Protein AF-A0A060CAC9-F1 (afdb_monomer_lite)

Radius of gyration: 19.86 Å; chains: 1; bounding box: 40×43×58 Å

Foldseek 3Di:
DDDDDQVDKDFQQAQFVDDDDQAHTEGEPLDDPVPTDIHGD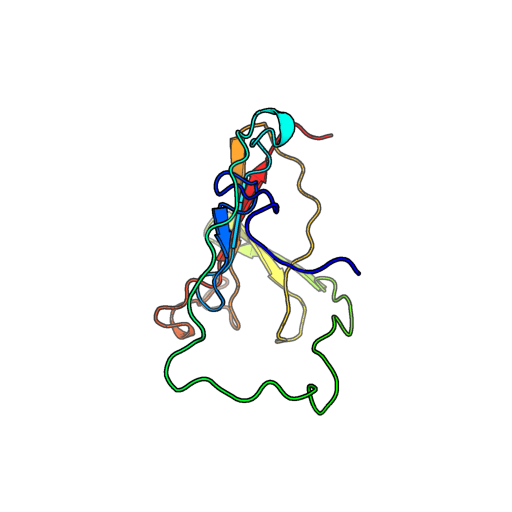DDDDAPPPNDDDDDDDDDDDDDPDDFAFPDWDQAPVRDIDGHRVDDDDDDDDDDDADAAQDKDKDFDAPDDDNRHGDCVVSPPGRRMYMYGDYHDD

Secondary structure (DSSP, 8-state):
----STTSEE-S-SSEEEEETTTEEEEETT--GGG---EEPPPPPPPTT-PPP-PPPSPPP--------SEEEE-TTSPEEEE-SS-------------TT-EEEEE--S-EETTEE--GGGTT---EEEEEPPP--

Sequence (137 aa):
MVATDDSWQVAREGRVRMAEWYDGETYDATVDEHAIAWRPADVTDPPRGNPRLVAQYGAPVRAQRTMHPVAVTTAPSGELVYDFGQNFAGVVHARVRGRHGQTVTFRHAEVLVDDELFVTSLRTAKATATYTCVDGD

Structure (mmCIF, N/CA/C/O backbone):
data_AF-A0A060CAC9-F1
#
_entry.id   AF-A0A060CAC9-F1
#
loop_
_atom_site.group_PDB
_atom_site.id
_atom_site.type_symbol
_atom_site.label_atom_id
_atom_site.label_alt_id
_atom_site.label_comp_id
_atom_site.label_asym_id
_atom_site.label_entity_id
_atom_site.label_seq_id
_atom_site.pdbx_PDB_ins_code
_atom_site.Cartn_x
_atom_site.Cartn_y
_atom_site.Cartn_z
_atom_site.occupancy
_atom_site.B_iso_or_equiv
_atom_site.auth_seq_id
_atom_site.auth_comp_id
_atom_site.auth_asym_id
_atom_site.auth_atom_id
_atom_site.pdbx_PDB_model_num
ATOM 1 N N . MET A 1 1 ? 6.378 -6.659 -34.153 1.00 81.75 1 MET A N 1
ATOM 2 C CA . MET A 1 1 ? 6.419 -7.279 -32.811 1.00 81.75 1 MET A CA 1
ATOM 3 C C . MET A 1 1 ? 6.985 -6.234 -31.871 1.00 81.75 1 MET A C 1
ATOM 5 O O . MET A 1 1 ? 7.914 -5.556 -32.283 1.00 81.75 1 MET A O 1
ATOM 9 N N . VAL A 1 2 ? 6.409 -6.063 -30.684 1.00 92.69 2 VAL A N 1
ATOM 10 C CA . VAL A 1 2 ? 6.949 -5.180 -29.639 1.00 92.69 2 VAL A CA 1
ATOM 11 C C . VAL A 1 2 ? 7.318 -6.089 -28.474 1.00 92.69 2 VAL A C 1
ATOM 13 O O . VAL A 1 2 ? 6.450 -6.803 -27.976 1.00 92.69 2 VAL A O 1
ATOM 16 N N . ALA A 1 3 ? 8.598 -6.132 -28.119 1.00 94.50 3 ALA A N 1
ATOM 17 C CA . ALA A 1 3 ? 9.140 -6.949 -27.037 1.00 94.50 3 ALA A CA 1
ATOM 18 C C . ALA A 1 3 ? 9.830 -6.047 -26.004 1.00 94.50 3 ALA A C 1
ATOM 20 O O . ALA A 1 3 ? 10.067 -4.871 -26.275 1.00 94.50 3 ALA A O 1
ATOM 21 N N . THR A 1 4 ? 10.116 -6.586 -24.819 1.00 95.44 4 THR A N 1
ATOM 22 C CA . THR A 1 4 ? 10.932 -5.907 -23.805 1.00 95.44 4 THR A CA 1
ATOM 23 C C . THR A 1 4 ? 12.414 -6.056 -24.131 1.00 95.44 4 THR A C 1
ATOM 25 O O . THR A 1 4 ? 12.874 -7.178 -24.340 1.00 95.44 4 THR A O 1
ATOM 28 N N . ASP A 1 5 ? 13.141 -4.945 -24.142 1.00 94.25 5 ASP A N 1
ATOM 29 C CA . ASP A 1 5 ? 14.579 -4.849 -24.408 1.00 94.25 5 ASP A CA 1
ATOM 30 C C . ASP A 1 5 ? 15.163 -3.585 -23.736 1.00 94.25 5 ASP A C 1
ATOM 32 O O . ASP A 1 5 ? 14.482 -2.917 -22.953 1.00 94.25 5 ASP A O 1
ATOM 36 N N . ASP A 1 6 ? 16.423 -3.266 -24.018 1.00 95.56 6 ASP A N 1
ATOM 37 C CA . ASP A 1 6 ? 17.134 -2.093 -23.492 1.00 95.56 6 ASP A CA 1
ATOM 38 C C . ASP A 1 6 ? 16.661 -0.749 -24.078 1.00 95.56 6 ASP A C 1
ATOM 40 O O . ASP A 1 6 ? 17.029 0.309 -23.564 1.00 95.56 6 ASP A O 1
ATOM 44 N N . SER A 1 7 ? 15.807 -0.751 -25.110 1.00 95.62 7 SER A N 1
ATOM 45 C CA . SER A 1 7 ? 15.201 0.481 -25.631 1.00 95.62 7 SER A CA 1
ATOM 46 C C . SER A 1 7 ? 14.115 1.040 -24.705 1.00 95.62 7 SER A C 1
ATOM 48 O O . SER A 1 7 ? 13.781 2.229 -24.776 1.00 95.62 7 SER A O 1
ATOM 50 N N . TRP A 1 8 ? 13.588 0.210 -23.796 1.00 97.19 8 TRP A N 1
ATOM 51 C CA . TRP A 1 8 ? 12.618 0.630 -22.789 1.00 97.19 8 TRP A CA 1
ATOM 52 C C . TRP A 1 8 ? 13.234 1.620 -21.808 1.00 97.19 8 TRP A C 1
ATOM 54 O O . TRP A 1 8 ? 14.414 1.558 -21.478 1.00 97.19 8 TRP A O 1
ATOM 64 N N . GLN A 1 9 ? 12.410 2.541 -21.318 1.00 96.50 9 GLN A N 1
ATOM 65 C CA . GLN A 1 9 ? 12.817 3.543 -20.342 1.00 96.50 9 GLN A CA 1
ATOM 66 C C . GLN A 1 9 ? 12.284 3.179 -18.954 1.00 96.50 9 GLN A C 1
ATOM 68 O O . GLN A 1 9 ? 11.141 2.745 -18.812 1.00 96.50 9 GLN A O 1
ATOM 73 N N . VAL A 1 10 ? 13.102 3.393 -17.924 1.00 96.44 10 VAL A N 1
ATOM 74 C CA . VAL A 1 10 ? 12.757 3.174 -16.515 1.00 96.44 10 VAL A CA 1
ATOM 75 C C . VAL A 1 10 ? 13.149 4.374 -15.658 1.00 96.44 10 VAL A C 1
ATOM 77 O O . VAL A 1 10 ? 14.079 5.117 -15.975 1.00 96.44 10 VAL A O 1
ATOM 80 N N . ALA A 1 11 ? 12.476 4.507 -14.520 1.00 95.44 11 ALA A N 1
ATOM 81 C CA . ALA A 1 11 ? 12.835 5.425 -13.451 1.00 95.44 11 ALA A CA 1
ATOM 82 C C . ALA A 1 11 ? 12.653 4.748 -12.089 1.00 95.44 11 ALA A C 1
ATOM 84 O O . ALA A 1 11 ? 11.879 3.798 -11.959 1.00 95.44 11 ALA A O 1
ATOM 85 N N . ARG A 1 12 ? 13.380 5.214 -11.069 1.00 92.88 12 ARG A N 1
ATOM 86 C CA . ARG A 1 12 ? 13.278 4.699 -9.686 1.00 92.88 12 ARG A CA 1
ATOM 87 C C . ARG A 1 12 ? 12.617 5.694 -8.740 1.00 92.88 12 ARG A C 1
ATOM 89 O O . ARG A 1 12 ? 12.371 5.384 -7.581 1.00 92.88 12 ARG A O 1
ATOM 96 N N . GLU A 1 13 ? 12.348 6.892 -9.233 1.00 94.38 13 GLU A N 1
ATOM 97 C CA . GLU A 1 13 ? 11.936 8.041 -8.451 1.00 94.38 13 GLU A CA 1
ATOM 98 C C . GLU A 1 13 ? 10.423 8.279 -8.516 1.00 94.38 13 GLU A C 1
ATOM 100 O O . GLU A 1 13 ? 9.984 9.362 -8.156 1.00 94.38 13 GLU A O 1
ATOM 105 N N . GLY A 1 14 ? 9.632 7.282 -8.926 1.00 95.12 14 GLY A N 1
ATOM 106 C CA . GLY A 1 14 ? 8.172 7.373 -8.999 1.00 95.12 14 GLY A CA 1
ATOM 107 C C . GLY A 1 14 ? 7.485 7.552 -7.639 1.00 95.12 14 GLY A C 1
ATOM 108 O O . GLY A 1 14 ? 8.123 7.570 -6.582 1.00 95.12 14 GLY A O 1
ATOM 109 N N . ARG A 1 15 ? 6.153 7.674 -7.674 1.00 96.56 15 ARG A N 1
ATOM 110 C CA . ARG A 1 15 ? 5.320 7.929 -6.485 1.00 96.56 15 ARG A CA 1
ATOM 111 C C . ARG A 1 15 ? 5.287 6.766 -5.497 1.00 96.56 15 ARG A C 1
ATOM 113 O O . ARG A 1 15 ? 5.262 6.991 -4.293 1.00 96.56 15 ARG A O 1
ATOM 120 N N . VAL A 1 16 ? 5.339 5.524 -5.975 1.00 96.69 16 VAL A N 1
ATOM 121 C CA . VAL A 1 16 ? 5.482 4.346 -5.104 1.00 96.69 16 VAL A CA 1
ATOM 122 C C . VAL A 1 16 ? 6.940 4.256 -4.647 1.00 96.69 16 VAL A C 1
ATOM 124 O O . VAL A 1 16 ? 7.824 3.911 -5.428 1.00 96.69 16 VAL A O 1
ATOM 127 N N . ARG A 1 17 ? 7.200 4.596 -3.382 1.00 96.75 17 ARG A N 1
ATOM 128 C CA . ARG A 1 17 ? 8.545 4.653 -2.779 1.00 96.75 17 ARG A CA 1
ATOM 129 C C . ARG A 1 17 ? 8.982 3.328 -2.166 1.00 96.75 17 ARG A C 1
ATOM 131 O O . ARG A 1 17 ? 10.176 3.053 -2.084 1.00 96.75 17 ARG A O 1
ATOM 138 N N . MET A 1 18 ? 8.019 2.528 -1.726 1.00 97.06 18 MET A N 1
ATOM 139 C CA . MET A 1 18 ? 8.213 1.199 -1.154 1.00 97.06 18 MET A CA 1
ATOM 140 C C . MET A 1 18 ? 6.953 0.385 -1.426 1.00 97.06 18 MET A C 1
ATOM 142 O O . MET A 1 18 ? 5.866 0.913 -1.231 1.00 97.06 18 MET A O 1
ATOM 146 N N . ALA A 1 19 ? 7.099 -0.876 -1.821 1.00 96.19 19 ALA A N 1
ATOM 147 C CA . ALA A 1 19 ? 6.007 -1.841 -1.883 1.00 96.19 19 ALA A CA 1
ATOM 148 C C . ALA A 1 19 ? 6.548 -3.217 -1.475 1.00 96.19 19 ALA A C 1
ATOM 150 O O . ALA A 1 19 ? 7.468 -3.740 -2.106 1.00 96.19 19 ALA A O 1
ATOM 151 N N . GLU A 1 20 ? 6.013 -3.773 -0.394 1.00 96.06 20 GLU A N 1
ATOM 152 C CA . GLU A 1 20 ? 6.445 -5.037 0.199 1.00 96.06 20 GLU A CA 1
ATOM 153 C C . GLU A 1 20 ? 5.229 -5.761 0.805 1.00 96.06 20 GLU A C 1
ATOM 155 O O . GLU A 1 20 ? 4.272 -5.127 1.249 1.00 96.06 20 GLU A O 1
ATOM 160 N N . TRP A 1 21 ? 5.223 -7.095 0.785 1.00 92.75 21 TRP A N 1
ATOM 161 C CA . TRP A 1 21 ? 4.045 -7.884 1.155 1.00 92.75 21 TRP A CA 1
ATOM 162 C C . TRP A 1 21 ? 3.730 -7.882 2.655 1.00 92.75 21 TRP A C 1
ATOM 164 O O . TRP A 1 21 ? 2.559 -7.953 3.020 1.00 92.75 21 TRP A O 1
ATOM 174 N N . TYR A 1 22 ? 4.741 -7.817 3.519 1.00 93.81 22 TYR A N 1
ATOM 175 C CA . TYR A 1 22 ? 4.590 -7.810 4.975 1.00 93.81 22 TYR A CA 1
ATOM 176 C C . TYR A 1 22 ? 4.560 -6.396 5.550 1.00 93.81 22 TYR A C 1
ATOM 178 O O . TYR A 1 22 ? 3.784 -6.104 6.460 1.00 93.81 22 TYR A O 1
ATOM 186 N N . ASP A 1 23 ? 5.411 -5.516 5.035 1.00 96.50 23 ASP A N 1
ATOM 187 C CA . ASP A 1 23 ? 5.603 -4.179 5.580 1.00 96.50 23 ASP A CA 1
ATOM 188 C C . ASP A 1 23 ? 4.619 -3.156 5.010 1.00 96.50 23 ASP A C 1
ATOM 190 O O . ASP A 1 23 ? 4.294 -2.192 5.707 1.00 96.50 23 ASP A O 1
ATOM 194 N N . GLY A 1 24 ? 4.085 -3.402 3.810 1.00 96.81 24 GLY A N 1
ATOM 195 C CA . GLY A 1 24 ? 3.073 -2.579 3.156 1.00 96.81 24 GLY A CA 1
ATOM 196 C C . GLY A 1 24 ? 3.641 -1.660 2.075 1.00 96.81 24 GLY A C 1
ATOM 197 O O . GLY A 1 24 ? 4.554 -2.031 1.337 1.00 96.81 24 GLY A O 1
ATOM 198 N N . GLU A 1 25 ? 3.074 -0.461 1.943 1.00 97.88 25 GLU A N 1
ATOM 199 C CA . GLU A 1 25 ? 3.356 0.447 0.825 1.00 97.88 25 GLU A CA 1
ATOM 200 C C . GLU A 1 25 ? 3.580 1.891 1.299 1.00 97.88 25 GLU A C 1
ATOM 202 O O . GLU A 1 25 ? 2.891 2.390 2.190 1.00 97.88 25 GLU A O 1
ATOM 207 N N . THR A 1 26 ? 4.537 2.584 0.686 1.00 98.00 26 THR A N 1
ATOM 208 C CA . THR A 1 26 ? 4.728 4.031 0.842 1.00 98.00 26 THR A CA 1
ATOM 209 C C . THR A 1 26 ? 4.486 4.704 -0.492 1.00 98.00 26 THR A C 1
ATOM 211 O O . THR A 1 26 ? 5.223 4.465 -1.450 1.00 98.00 26 THR A O 1
ATOM 214 N N . TYR A 1 27 ? 3.487 5.577 -0.534 1.00 97.38 27 TYR A N 1
ATOM 215 C CA . TYR A 1 27 ? 3.134 6.368 -1.699 1.00 97.38 27 TYR A CA 1
ATOM 216 C C . TYR A 1 27 ? 3.337 7.852 -1.407 1.00 97.38 27 TYR A C 1
ATOM 218 O O . TYR A 1 27 ? 2.727 8.404 -0.493 1.00 97.38 27 TYR A O 1
ATOM 226 N N . ASP A 1 28 ? 4.166 8.509 -2.206 1.00 97.31 28 ASP A N 1
ATOM 227 C CA . ASP A 1 28 ? 4.401 9.944 -2.130 1.00 97.31 28 ASP A CA 1
ATOM 228 C C . ASP A 1 28 ? 3.777 10.644 -3.339 1.00 97.31 28 ASP A C 1
ATOM 230 O O . ASP A 1 28 ? 4.314 10.603 -4.447 1.00 97.31 28 ASP A O 1
ATOM 234 N N . ALA A 1 29 ? 2.621 11.281 -3.132 1.00 96.00 29 ALA A N 1
ATOM 235 C CA . ALA A 1 29 ? 1.919 11.989 -4.196 1.00 96.00 29 ALA A CA 1
ATOM 236 C C . ALA A 1 29 ? 2.608 13.302 -4.597 1.00 96.00 29 ALA A C 1
ATOM 238 O O . ALA A 1 29 ? 2.278 13.846 -5.651 1.00 96.00 29 ALA A O 1
ATOM 239 N N . THR A 1 30 ? 3.544 13.813 -3.786 1.00 95.69 30 THR A N 1
ATOM 240 C CA . THR A 1 30 ? 4.246 15.082 -4.052 1.00 95.69 30 THR A CA 1
ATOM 241 C C . THR A 1 30 ? 5.284 14.962 -5.165 1.00 95.69 30 THR A C 1
ATOM 243 O O . THR A 1 30 ? 5.735 15.968 -5.709 1.00 95.69 30 THR A O 1
ATOM 246 N N . VAL A 1 31 ? 5.633 13.731 -5.550 1.00 95.81 31 VAL A N 1
ATOM 247 C CA . VAL A 1 31 ? 6.528 13.459 -6.672 1.00 95.81 31 VAL A CA 1
ATOM 248 C C . VAL A 1 31 ? 5.877 13.895 -7.991 1.00 95.81 31 VAL A C 1
ATOM 250 O O . VAL A 1 31 ? 4.845 13.358 -8.419 1.00 95.81 31 VAL A O 1
ATOM 253 N N . ASP A 1 32 ? 6.536 14.837 -8.668 1.00 94.25 32 ASP A N 1
ATOM 254 C CA . ASP A 1 32 ? 6.237 15.209 -10.050 1.00 94.25 32 ASP A CA 1
ATOM 255 C C . ASP A 1 32 ? 6.879 14.216 -11.024 1.00 94.25 32 ASP A C 1
ATOM 257 O O . ASP A 1 32 ? 8.092 14.209 -11.235 1.00 94.25 32 ASP A O 1
ATOM 261 N N . GLU A 1 33 ? 6.046 13.385 -11.645 1.00 89.88 33 GLU A N 1
ATOM 262 C CA . GLU A 1 33 ? 6.484 12.353 -12.584 1.00 89.88 33 GLU A CA 1
ATOM 263 C C . GLU A 1 33 ? 7.034 12.927 -13.899 1.00 89.88 33 GLU A C 1
ATOM 265 O O . GLU A 1 33 ? 7.824 12.264 -14.570 1.00 89.88 33 GLU A O 1
ATOM 270 N N . HIS A 1 34 ? 6.681 14.168 -14.254 1.00 92.38 34 HIS A N 1
ATOM 271 C CA . HIS A 1 34 ? 7.190 14.826 -15.462 1.00 92.38 34 HIS A CA 1
ATOM 272 C C . HIS A 1 34 ? 8.613 15.356 -15.279 1.00 92.38 34 HIS A C 1
ATOM 274 O O . HIS A 1 34 ? 9.337 15.529 -16.258 1.00 92.38 34 HIS A O 1
ATOM 280 N N . ALA A 1 35 ? 9.019 15.600 -14.032 1.00 94.12 35 ALA A N 1
ATOM 281 C CA . ALA A 1 35 ? 10.368 16.024 -13.685 1.00 94.12 35 ALA A CA 1
ATOM 282 C C . ALA A 1 35 ? 11.344 14.842 -13.536 1.00 94.12 35 ALA A C 1
ATOM 284 O O . ALA A 1 35 ? 12.542 15.050 -13.330 1.00 94.12 35 ALA A O 1
ATOM 285 N N . ILE A 1 36 ? 10.857 13.600 -13.628 1.00 95.06 36 ILE A N 1
ATOM 286 C CA 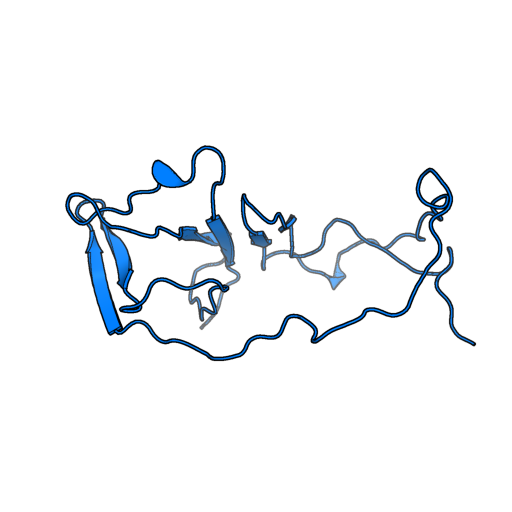. ILE A 1 36 ? 11.683 12.404 -13.475 1.00 95.06 36 ILE A CA 1
ATOM 287 C C . ILE A 1 36 ? 12.557 12.207 -14.715 1.00 95.06 36 ILE A C 1
ATOM 289 O O . ILE A 1 36 ? 12.075 12.115 -15.844 1.00 95.06 36 ILE A O 1
ATOM 293 N N . ALA A 1 37 ? 13.864 12.081 -14.490 1.00 94.88 37 ALA A N 1
ATOM 294 C CA . ALA A 1 37 ? 14.808 11.698 -15.527 1.00 94.88 37 ALA A CA 1
ATOM 295 C C . ALA A 1 37 ? 14.705 10.192 -15.800 1.00 94.88 37 ALA A C 1
ATOM 297 O O . ALA A 1 37 ? 15.051 9.359 -14.960 1.00 94.88 37 ALA A O 1
ATOM 298 N N . TRP A 1 38 ? 14.251 9.853 -17.000 1.00 96.25 38 TRP A N 1
ATOM 299 C CA . TRP A 1 38 ? 14.185 8.478 -17.474 1.00 96.25 38 TRP A CA 1
ATOM 300 C C . TRP A 1 38 ? 15.545 8.012 -17.986 1.00 96.25 38 TRP A C 1
ATOM 302 O O . TRP A 1 38 ? 16.338 8.804 -18.503 1.00 96.25 38 TRP A O 1
ATOM 312 N N . ARG A 1 39 ? 15.814 6.715 -17.845 1.00 95.75 39 ARG A N 1
ATOM 313 C CA . ARG A 1 39 ? 17.017 6.082 -18.391 1.00 95.75 39 ARG A CA 1
ATOM 314 C C . ARG A 1 39 ? 16.690 4.761 -19.084 1.00 95.75 39 ARG A C 1
ATOM 316 O O . ARG A 1 39 ? 15.705 4.127 -18.701 1.00 95.75 39 ARG A O 1
ATOM 323 N N . PRO A 1 40 ? 17.518 4.322 -20.049 1.00 97.00 40 PRO A N 1
ATOM 324 C CA . PRO A 1 40 ? 17.410 2.988 -20.631 1.00 97.00 40 PRO A CA 1
ATOM 325 C C . PRO A 1 40 ? 17.364 1.889 -19.564 1.00 97.00 40 PRO A C 1
ATOM 327 O O . PRO A 1 40 ? 17.996 2.007 -18.509 1.00 97.00 40 PRO A O 1
ATOM 330 N N . ALA A 1 41 ? 16.590 0.842 -19.832 1.00 97.19 41 ALA A N 1
ATOM 331 C CA . ALA A 1 41 ? 16.477 -0.325 -18.975 1.00 97.19 41 ALA A CA 1
ATOM 332 C C . ALA A 1 41 ? 17.744 -1.187 -19.055 1.00 97.19 41 ALA A C 1
ATOM 334 O O . ALA A 1 41 ? 18.277 -1.429 -20.136 1.00 97.19 41 ALA A O 1
ATOM 335 N N . ASP A 1 42 ? 18.184 -1.708 -17.910 1.00 95.25 42 ASP A N 1
ATOM 336 C CA . ASP A 1 42 ? 19.215 -2.742 -17.882 1.00 95.25 42 ASP A CA 1
ATOM 337 C C . ASP A 1 42 ? 18.597 -4.092 -18.275 1.00 95.25 42 ASP A C 1
ATOM 339 O O . ASP A 1 42 ? 17.542 -4.479 -17.760 1.00 95.25 42 ASP A O 1
ATOM 343 N N . VAL A 1 43 ? 19.275 -4.841 -19.145 1.00 95.19 43 VAL A N 1
ATOM 344 C CA . VAL A 1 43 ? 18.904 -6.228 -19.451 1.00 95.19 43 VAL A CA 1
ATOM 345 C C . VAL A 1 43 ? 19.484 -7.134 -18.374 1.00 95.19 43 VAL A C 1
ATOM 347 O O . VAL A 1 43 ? 20.687 -7.122 -18.116 1.00 95.19 43 VAL A O 1
ATOM 350 N N . THR A 1 44 ? 18.625 -7.927 -17.740 1.00 91.94 44 THR A N 1
ATOM 351 C CA . THR A 1 44 ? 19.033 -8.879 -16.709 1.00 91.94 44 THR A CA 1
ATOM 352 C C . THR A 1 44 ? 19.205 -10.277 -17.282 1.00 91.94 44 THR A C 1
ATOM 354 O O . THR A 1 44 ? 18.451 -10.717 -18.153 1.00 91.94 44 THR A O 1
ATOM 357 N N . ASP A 1 45 ? 20.191 -11.001 -16.754 1.00 91.00 45 ASP A N 1
ATOM 358 C CA . ASP A 1 45 ? 20.322 -12.425 -17.031 1.00 91.00 45 ASP A CA 1
ATOM 359 C C . ASP A 1 45 ? 19.090 -13.191 -16.519 1.00 91.00 45 ASP A C 1
ATOM 361 O O . ASP A 1 45 ? 18.495 -12.812 -15.498 1.00 91.00 45 ASP A O 1
ATOM 365 N N . PRO A 1 46 ? 18.720 -14.308 -17.173 1.00 88.44 46 PRO A N 1
ATOM 366 C CA . PRO A 1 46 ? 17.672 -15.178 -16.672 1.00 88.44 46 PRO A CA 1
ATOM 367 C C . PRO A 1 46 ? 17.921 -15.594 -15.215 1.00 88.44 46 PRO A C 1
ATOM 369 O O . PRO A 1 46 ? 19.074 -15.789 -14.807 1.00 88.44 46 PRO A O 1
ATOM 372 N N . PRO A 1 47 ? 16.856 -15.809 -14.420 1.00 91.06 47 PRO A N 1
ATOM 373 C CA . PRO A 1 47 ? 16.999 -16.302 -13.059 1.00 91.06 47 PRO A CA 1
ATOM 374 C C . PRO A 1 47 ? 17.842 -17.581 -13.001 1.00 91.06 47 PRO A C 1
ATOM 376 O O . PRO A 1 47 ? 17.818 -18.408 -13.920 1.00 91.06 47 PRO A O 1
ATOM 379 N N . ARG A 1 48 ? 18.561 -17.772 -11.886 1.00 91.81 48 ARG A N 1
ATOM 380 C CA . ARG A 1 48 ? 19.390 -18.968 -11.663 1.00 91.81 48 ARG A CA 1
ATOM 381 C C . ARG A 1 48 ? 18.604 -20.244 -11.976 1.00 91.81 48 ARG A C 1
ATOM 383 O O . ARG A 1 48 ? 17.478 -20.417 -11.520 1.00 91.81 48 ARG A O 1
ATOM 390 N N . GLY A 1 49 ? 19.231 -21.144 -12.731 1.00 89.81 49 GLY A N 1
ATOM 391 C CA . GLY A 1 49 ? 18.620 -22.406 -13.156 1.00 89.81 49 GLY A CA 1
ATOM 392 C C . GLY A 1 49 ? 17.781 -22.314 -14.433 1.00 89.81 49 GLY A C 1
ATOM 393 O O . GLY A 1 49 ? 17.261 -23.341 -14.855 1.00 89.81 49 GLY A O 1
ATOM 394 N N . ASN A 1 50 ? 17.681 -21.130 -15.053 1.00 89.12 50 ASN A N 1
ATOM 395 C CA . ASN A 1 50 ? 16.985 -20.883 -16.318 1.00 89.12 50 ASN A CA 1
ATOM 396 C C . ASN A 1 50 ? 15.579 -21.518 -16.348 1.00 89.12 50 ASN A C 1
ATOM 398 O O . ASN A 1 50 ? 15.325 -22.453 -17.118 1.00 89.12 50 ASN A O 1
ATOM 402 N N . PRO A 1 51 ? 14.677 -21.078 -15.451 1.00 92.94 51 PRO A N 1
ATOM 403 C CA . PRO A 1 51 ? 13.393 -21.729 -15.260 1.00 92.94 51 PRO A CA 1
ATOM 404 C C . PRO A 1 51 ? 12.558 -21.691 -16.541 1.00 92.94 51 PRO A C 1
ATOM 406 O O . PRO A 1 51 ? 12.529 -20.701 -17.272 1.00 92.94 51 PRO A O 1
ATOM 409 N N . ARG A 1 52 ? 11.820 -22.774 -16.795 1.00 94.12 52 ARG A N 1
ATOM 410 C CA . ARG A 1 52 ? 10.882 -22.827 -17.917 1.00 94.12 52 ARG A CA 1
ATOM 411 C C . ARG A 1 52 ? 9.680 -21.930 -17.628 1.00 94.12 52 ARG A C 1
ATOM 413 O O . ARG A 1 52 ? 8.940 -22.189 -16.680 1.00 94.12 52 ARG A O 1
ATOM 420 N N . LEU A 1 53 ? 9.442 -20.944 -18.490 1.00 93.25 53 LEU A N 1
ATOM 421 C CA . LEU A 1 53 ? 8.211 -20.157 -18.468 1.00 93.25 53 LEU A CA 1
ATOM 422 C C . LEU A 1 53 ? 7.027 -21.042 -18.868 1.00 93.25 53 LEU A C 1
ATOM 424 O O . LEU A 1 53 ? 7.053 -21.715 -19.899 1.00 93.25 53 LEU A O 1
ATOM 428 N N . VAL A 1 54 ? 5.993 -21.054 -18.035 1.00 94.75 54 VAL A N 1
ATOM 429 C CA . VAL A 1 54 ? 4.752 -21.795 -18.269 1.00 94.75 54 VAL A CA 1
ATOM 430 C C . VAL A 1 54 ? 3.569 -20.862 -18.065 1.00 94.75 54 VAL A C 1
ATOM 432 O O . VAL A 1 54 ? 3.643 -19.920 -17.276 1.00 94.75 54 VAL A O 1
ATOM 435 N N . ALA A 1 55 ? 2.473 -21.121 -18.774 1.00 95.56 55 ALA A N 1
ATOM 436 C CA . ALA A 1 55 ? 1.235 -20.395 -18.539 1.00 95.56 55 ALA A CA 1
ATOM 437 C C . ALA A 1 55 ? 0.753 -20.636 -17.101 1.00 95.56 55 ALA A C 1
ATOM 439 O O . ALA A 1 55 ? 0.805 -21.763 -16.599 1.00 95.56 55 ALA A O 1
ATOM 440 N N . GLN A 1 56 ? 0.282 -19.574 -16.451 1.00 94.31 56 GLN A N 1
ATOM 441 C CA . GLN A 1 56 ? -0.309 -19.668 -15.123 1.00 94.31 56 GLN A CA 1
ATOM 442 C C . GLN A 1 56 ? -1.519 -20.612 -15.148 1.00 94.31 56 GLN A C 1
ATOM 444 O O . GLN A 1 56 ? -2.374 -20.521 -16.028 1.00 94.31 56 GLN A O 1
ATOM 449 N N . TYR A 1 57 ? -1.599 -21.494 -14.153 1.00 94.38 57 TYR A N 1
ATOM 450 C CA . TYR A 1 57 ? -2.752 -22.356 -13.914 1.00 94.38 57 TYR A CA 1
ATOM 451 C C . TYR A 1 57 ? -3.606 -21.801 -12.766 1.00 94.38 57 TYR A C 1
ATOM 453 O O . TYR A 1 57 ? -3.071 -21.271 -11.792 1.00 94.38 57 TYR A O 1
ATOM 461 N N . GLY A 1 58 ? -4.928 -21.962 -12.859 1.00 94.88 58 GLY A N 1
ATOM 462 C CA . GLY A 1 58 ? -5.882 -21.490 -11.851 1.00 94.88 58 GLY A CA 1
ATOM 463 C C . GLY A 1 58 ? -6.358 -20.048 -12.061 1.00 94.88 58 GLY A C 1
ATOM 464 O O . GLY A 1 58 ? -5.972 -19.367 -13.010 1.00 94.88 58 GLY A O 1
ATOM 465 N N . ALA A 1 59 ? -7.253 -19.596 -11.181 1.00 94.56 59 ALA A N 1
ATOM 466 C CA . ALA A 1 59 ? -7.806 -18.248 -11.245 1.00 94.56 59 ALA A CA 1
ATOM 467 C C . ALA A 1 59 ? -6.792 -17.212 -10.718 1.00 94.56 59 ALA A C 1
ATOM 469 O O . ALA A 1 59 ? -6.193 -17.437 -9.664 1.00 94.56 59 ALA A O 1
ATOM 470 N N . PRO A 1 60 ? -6.601 -16.070 -11.404 1.00 95.38 60 PRO A N 1
ATOM 471 C CA . PRO A 1 60 ? -5.734 -15.006 -10.911 1.00 95.38 60 PRO A CA 1
ATOM 472 C C . PRO A 1 60 ? -6.350 -14.317 -9.688 1.00 95.38 60 PRO A C 1
ATOM 474 O O . PRO A 1 60 ? -7.574 -14.256 -9.543 1.00 95.38 60 PRO A O 1
ATOM 477 N N . VAL A 1 61 ? -5.496 -13.734 -8.847 1.00 94.38 61 VAL A N 1
ATOM 478 C CA . VAL A 1 61 ? -5.933 -12.891 -7.728 1.00 94.38 61 VAL A CA 1
ATOM 479 C C . VAL A 1 61 ? -6.636 -11.651 -8.281 1.00 94.38 61 VAL A C 1
ATOM 481 O O . VAL A 1 61 ? -6.110 -10.956 -9.150 1.00 94.38 61 VAL A O 1
ATOM 484 N N . ARG A 1 62 ? -7.849 -11.385 -7.789 1.00 95.44 62 ARG A N 1
ATOM 485 C CA . ARG A 1 62 ? -8.665 -10.218 -8.143 1.00 95.44 62 ARG A CA 1
ATOM 486 C C . ARG A 1 62 ? -9.373 -9.706 -6.896 1.00 95.44 62 ARG A C 1
ATOM 488 O O . ARG A 1 62 ? -9.748 -10.503 -6.037 1.00 95.44 62 ARG A O 1
ATOM 495 N N . ALA A 1 63 ? -9.612 -8.399 -6.832 1.00 95.50 63 ALA A N 1
ATOM 496 C CA . ALA A 1 63 ? -10.515 -7.837 -5.838 1.00 95.50 63 ALA A CA 1
ATOM 497 C C . ALA A 1 63 ? -11.920 -8.425 -6.053 1.00 95.50 63 ALA A C 1
ATOM 499 O O . ALA A 1 63 ? -12.539 -8.192 -7.090 1.00 95.50 63 ALA A O 1
ATOM 500 N N . GLN A 1 64 ? -12.397 -9.232 -5.102 1.00 95.50 64 GLN A N 1
ATOM 501 C CA . GLN A 1 64 ? -13.695 -9.906 -5.221 1.00 95.50 64 GLN A CA 1
ATOM 502 C C . GLN A 1 64 ? -14.860 -9.042 -4.740 1.00 95.50 64 GLN A C 1
ATOM 504 O O . GLN A 1 64 ? -15.973 -9.167 -5.245 1.00 95.50 64 GLN A O 1
ATOM 509 N N . ARG A 1 65 ? -14.617 -8.183 -3.747 1.00 95.56 65 ARG A N 1
ATOM 510 C CA . ARG A 1 65 ? -15.637 -7.348 -3.114 1.00 95.56 65 ARG A CA 1
ATOM 511 C C . ARG A 1 65 ? -15.000 -6.105 -2.501 1.00 95.56 65 ARG A C 1
ATOM 513 O O . ARG A 1 65 ? -13.882 -6.167 -2.000 1.00 95.56 65 ARG A O 1
ATOM 520 N N . THR A 1 66 ? -15.747 -5.005 -2.486 1.00 96.75 66 THR A N 1
ATOM 521 C CA . THR A 1 66 ? -15.460 -3.837 -1.646 1.00 96.75 66 THR A CA 1
ATOM 522 C C . THR A 1 66 ? -16.229 -3.964 -0.334 1.00 96.75 66 THR A C 1
ATOM 524 O O . THR A 1 66 ? -17.443 -4.179 -0.335 1.00 96.75 66 THR A O 1
ATOM 527 N N . MET A 1 67 ? -15.513 -3.857 0.782 1.00 96.75 67 MET A N 1
ATOM 528 C CA . MET A 1 67 ? -16.079 -3.822 2.130 1.00 96.75 67 MET A CA 1
ATOM 529 C C . MET A 1 67 ? -16.024 -2.383 2.641 1.00 96.75 67 MET A C 1
ATOM 531 O O . MET A 1 67 ? -15.038 -1.686 2.408 1.00 96.75 67 MET A O 1
ATOM 535 N N . HIS A 1 68 ? -17.075 -1.947 3.327 1.00 97.19 68 HIS A N 1
ATOM 536 C CA . HIS A 1 68 ? -17.114 -0.652 4.000 1.00 97.19 68 HIS A CA 1
ATOM 537 C C . HIS A 1 68 ? -17.067 -0.874 5.515 1.00 97.19 68 HIS A C 1
ATOM 539 O O . HIS A 1 68 ? -17.627 -1.873 5.976 1.00 97.19 68 HIS A O 1
ATOM 545 N N . PRO A 1 69 ? -16.417 0.021 6.277 1.00 97.31 69 PRO A N 1
ATOM 546 C CA . PRO A 1 69 ? -16.410 -0.061 7.729 1.00 97.31 69 PRO A CA 1
ATOM 547 C C . PRO A 1 69 ? -17.843 0.028 8.267 1.00 97.31 69 PRO A C 1
ATOM 549 O O . PRO A 1 69 ? -18.646 0.831 7.789 1.00 97.31 69 PRO A O 1
ATOM 552 N N . VAL A 1 70 ? -18.160 -0.813 9.247 1.00 98.06 70 VAL A N 1
ATOM 553 C CA . VAL A 1 70 ? -19.450 -0.832 9.947 1.00 98.06 70 VAL A CA 1
ATOM 554 C C . VAL A 1 70 ? -19.456 0.105 11.155 1.00 98.06 70 VAL A C 1
ATOM 556 O O . VAL A 1 70 ? -20.527 0.532 11.581 1.00 98.06 70 VAL A O 1
ATOM 559 N N . ALA A 1 71 ? -18.278 0.459 11.678 1.00 97.50 71 ALA A N 1
ATOM 560 C CA . ALA A 1 71 ? -18.115 1.425 12.756 1.00 97.50 71 ALA A CA 1
ATOM 561 C C . ALA A 1 71 ? -16.807 2.217 12.613 1.00 97.50 71 ALA A C 1
ATOM 563 O O . ALA A 1 71 ? -15.830 1.746 12.028 1.00 97.50 71 ALA A O 1
ATOM 564 N N . VAL A 1 72 ? -16.809 3.432 13.166 1.00 97.69 72 VAL A N 1
ATOM 565 C CA . VAL A 1 72 ? -15.620 4.277 13.314 1.00 97.69 72 VAL A CA 1
ATOM 566 C C . VAL A 1 72 ? -15.577 4.775 14.750 1.00 97.69 72 VAL A C 1
ATOM 568 O O . VAL A 1 72 ? -16.538 5.389 15.217 1.00 97.69 72 VAL A O 1
ATOM 571 N N . THR A 1 73 ? -14.480 4.505 15.444 1.00 97.56 73 THR A N 1
ATOM 572 C CA . THR A 1 73 ? -14.269 4.899 16.840 1.00 97.56 73 THR A CA 1
ATOM 573 C C . THR A 1 73 ? -12.952 5.648 16.989 1.00 97.56 73 THR A C 1
ATOM 575 O O . THR A 1 73 ? -12.092 5.609 16.109 1.00 97.56 73 THR A O 1
ATOM 578 N N . THR A 1 74 ? -12.803 6.360 18.102 1.00 97.94 74 THR A N 1
ATOM 579 C CA . THR A 1 74 ? -11.534 6.979 18.489 1.00 97.94 74 THR A CA 1
ATOM 580 C C . THR A 1 74 ? -10.925 6.143 19.604 1.00 97.94 74 THR A C 1
ATOM 582 O O . THR A 1 74 ? -11.547 5.996 20.656 1.00 97.94 74 THR A O 1
ATOM 585 N N . ALA A 1 75 ? -9.735 5.596 19.370 1.00 96.56 75 ALA A N 1
ATOM 586 C CA . ALA A 1 75 ? -8.979 4.848 20.367 1.00 96.56 75 ALA A CA 1
ATOM 587 C C . ALA A 1 75 ? -8.473 5.773 21.493 1.00 96.56 75 ALA A C 1
ATOM 589 O O . ALA A 1 75 ? -8.365 6.989 21.284 1.00 96.56 75 ALA A O 1
ATOM 590 N N . PRO A 1 76 ? -8.115 5.236 22.674 1.00 95.94 76 PRO A N 1
ATOM 591 C CA . PRO A 1 76 ? -7.502 6.014 23.758 1.00 95.94 76 PRO A CA 1
ATOM 592 C C . PRO A 1 76 ? -6.264 6.828 23.335 1.00 95.94 76 PRO A C 1
ATOM 594 O O . PRO A 1 76 ? -6.039 7.928 23.841 1.00 95.94 76 PRO A O 1
ATOM 597 N N . SER A 1 77 ? -5.499 6.330 22.363 1.00 94.50 77 SER A N 1
ATOM 598 C CA . SER A 1 77 ? -4.348 6.973 21.722 1.00 94.50 77 SER A CA 1
ATOM 599 C C . SER A 1 77 ? -4.708 8.187 20.855 1.00 94.50 77 SER A C 1
ATOM 601 O O . SER A 1 77 ? -3.823 8.948 20.462 1.00 94.50 77 SER A O 1
ATOM 603 N N . GLY A 1 78 ? -5.996 8.397 20.567 1.00 95.69 78 GLY A N 1
ATOM 604 C CA . GLY A 1 78 ? -6.509 9.442 19.680 1.00 95.69 78 GLY A CA 1
ATOM 605 C C . GLY A 1 78 ? -6.588 9.028 18.209 1.00 95.69 78 GLY A C 1
ATOM 606 O O . GLY A 1 78 ? -6.997 9.832 17.369 1.00 95.69 78 GLY A O 1
ATOM 607 N N . GLU A 1 79 ? -6.212 7.793 17.879 1.00 95.56 79 GLU A N 1
ATOM 608 C CA . GLU A 1 79 ? -6.311 7.262 16.523 1.00 95.56 79 GLU A CA 1
ATOM 609 C C . GLU A 1 79 ? -7.754 6.927 16.136 1.00 95.56 79 GLU A C 1
ATOM 611 O O . GLU A 1 79 ? -8.569 6.541 16.971 1.00 95.56 79 GLU A O 1
ATOM 616 N N . LEU A 1 80 ? -8.069 7.044 14.844 1.00 97.00 80 LEU A N 1
ATOM 617 C CA . LEU A 1 80 ? -9.342 6.574 14.307 1.00 97.00 80 LEU A CA 1
ATOM 618 C C . LEU A 1 80 ? -9.243 5.090 13.961 1.00 97.00 80 LEU A C 1
ATOM 620 O O . LEU A 1 80 ? -8.434 4.698 13.118 1.00 97.00 80 LEU A O 1
ATOM 624 N N . VAL A 1 81 ? -10.114 4.285 14.559 1.00 97.75 81 VAL A N 1
ATOM 625 C CA . VAL A 1 81 ? -10.231 2.853 14.290 1.00 97.75 81 VAL A CA 1
ATOM 626 C C . VAL A 1 81 ? -11.448 2.617 13.406 1.00 97.75 81 VAL A C 1
ATOM 628 O O . VAL A 1 81 ? -12.571 2.981 13.751 1.00 97.75 81 VAL A O 1
ATOM 631 N N . TYR A 1 82 ? -11.211 2.006 12.249 1.00 97.56 82 TYR A N 1
ATOM 632 C CA . TYR A 1 82 ? -12.245 1.611 11.299 1.00 97.56 82 TYR A CA 1
ATOM 633 C C . TYR A 1 82 ? -12.489 0.109 11.435 1.00 97.56 82 TYR A C 1
ATOM 635 O O . TYR A 1 82 ? -11.656 -0.693 11.017 1.00 97.56 82 TYR A O 1
ATOM 643 N N . ASP A 1 83 ? -13.631 -0.268 12.004 1.00 97.31 83 ASP A N 1
ATOM 644 C CA . ASP A 1 83 ? -14.030 -1.668 12.134 1.00 97.31 83 ASP A CA 1
ATOM 645 C C . ASP A 1 83 ? -14.857 -2.088 10.914 1.00 97.31 83 ASP A C 1
ATOM 647 O O . ASP A 1 83 ? -15.863 -1.461 10.581 1.00 97.31 83 ASP A O 1
ATOM 651 N N . PHE A 1 84 ? -14.441 -3.157 10.240 1.00 97.19 84 PHE A N 1
ATOM 652 C CA . PHE A 1 84 ? -15.132 -3.727 9.081 1.00 97.19 84 PHE A CA 1
ATOM 653 C C . PHE A 1 84 ? -16.112 -4.853 9.445 1.00 97.19 84 PHE A C 1
ATOM 655 O O . PHE A 1 84 ? -16.784 -5.383 8.559 1.00 97.19 84 PHE A O 1
ATOM 662 N N . GLY A 1 85 ? -16.197 -5.235 10.723 1.00 96.38 85 GLY A N 1
ATOM 663 C CA . GLY A 1 85 ? -17.092 -6.273 11.242 1.00 96.38 85 GLY A CA 1
ATOM 664 C C . GLY A 1 85 ? -16.717 -7.697 10.823 1.00 96.38 85 GLY A C 1
ATOM 665 O O . GLY A 1 85 ? -17.447 -8.644 11.108 1.00 96.38 85 GLY A O 1
ATOM 666 N N . GLN A 1 86 ? -15.599 -7.858 10.115 1.00 95.88 86 GLN A N 1
ATOM 667 C CA . GLN A 1 86 ? -15.100 -9.120 9.587 1.00 95.88 86 GLN A CA 1
ATOM 668 C C . GLN A 1 86 ? -13.580 -9.020 9.447 1.00 95.88 86 GLN A C 1
ATOM 670 O O . GLN A 1 86 ? -13.082 -8.043 8.894 1.00 95.88 86 GLN A O 1
ATOM 675 N N . ASN A 1 87 ? -12.850 -10.050 9.879 1.00 96.50 87 ASN A N 1
ATOM 676 C CA . ASN A 1 87 ? -11.442 -10.213 9.511 1.00 96.50 87 ASN A CA 1
ATOM 677 C C . ASN A 1 87 ? -11.355 -10.770 8.074 1.00 96.50 87 ASN A C 1
ATOM 679 O O . ASN A 1 87 ? -12.025 -11.761 7.762 1.00 96.50 87 ASN A O 1
ATOM 683 N N . PHE A 1 88 ? -10.577 -10.131 7.197 1.00 95.25 88 PHE A N 1
ATOM 684 C CA . PHE A 1 88 ? -10.380 -10.528 5.800 1.00 95.25 88 PHE A CA 1
ATOM 685 C C . PHE A 1 88 ? -9.018 -10.059 5.264 1.00 95.25 88 PHE A C 1
ATOM 687 O O . PHE A 1 88 ? -8.382 -9.175 5.829 1.00 95.25 88 PHE A O 1
ATOM 694 N N . ALA A 1 89 ? -8.598 -10.619 4.125 1.00 95.50 89 ALA A N 1
ATOM 695 C CA . ALA A 1 89 ? -7.402 -10.189 3.403 1.00 95.50 89 ALA A CA 1
ATOM 696 C C . ALA A 1 89 ? -7.760 -9.222 2.263 1.00 95.50 89 ALA A C 1
ATOM 698 O O . ALA A 1 89 ? -8.662 -9.495 1.465 1.00 95.50 89 ALA A O 1
ATOM 699 N N . GLY A 1 90 ? -7.039 -8.107 2.158 1.00 94.25 90 GLY A N 1
ATOM 700 C CA . GLY A 1 90 ? -7.271 -7.094 1.134 1.00 94.25 90 GLY A CA 1
ATOM 701 C C . GLY A 1 90 ? -6.347 -5.891 1.282 1.00 94.25 90 GLY A C 1
ATOM 702 O O . GLY A 1 90 ? -5.328 -5.959 1.962 1.00 94.25 90 GLY A O 1
ATOM 703 N N . VAL A 1 91 ? -6.724 -4.791 0.636 1.00 94.75 91 VAL A N 1
ATOM 704 C CA . VAL A 1 91 ? -6.040 -3.495 0.723 1.00 94.75 91 VAL A CA 1
ATOM 705 C C . VAL A 1 91 ? -7.060 -2.396 0.995 1.00 94.75 91 VAL A C 1
ATOM 707 O O . VAL A 1 91 ? -8.229 -2.518 0.615 1.00 94.75 91 VAL A O 1
ATOM 710 N N . VAL A 1 92 ? -6.623 -1.313 1.636 1.00 94.12 92 VAL A N 1
ATOM 711 C CA . VAL A 1 92 ? -7.464 -0.131 1.841 1.00 94.12 92 VAL A CA 1
ATOM 712 C C . VAL A 1 92 ? -7.588 0.658 0.541 1.00 94.12 92 VAL A C 1
ATOM 714 O O . VAL A 1 92 ? -6.612 0.897 -0.164 1.00 94.12 92 VAL A O 1
ATOM 717 N N . HIS A 1 93 ? -8.803 1.126 0.266 1.00 94.88 93 HIS A N 1
ATOM 718 C CA . HIS A 1 93 ? -9.063 2.203 -0.679 1.00 94.88 93 HIS A CA 1
ATOM 719 C C . HIS A 1 93 ? -9.619 3.392 0.105 1.00 94.88 93 HIS A C 1
ATOM 721 O O . HIS A 1 93 ? -10.672 3.282 0.734 1.00 94.88 93 HIS A O 1
ATOM 727 N N . ALA A 1 94 ? -8.903 4.514 0.085 1.00 93.06 94 ALA A N 1
ATOM 728 C CA . ALA A 1 94 ? -9.256 5.705 0.845 1.00 93.06 94 ALA A CA 1
ATOM 729 C C . ALA A 1 94 ? -9.247 6.948 -0.045 1.00 93.06 94 ALA A C 1
ATOM 731 O O . ALA A 1 94 ? -8.406 7.095 -0.930 1.00 93.06 94 ALA A O 1
ATOM 732 N N . ARG A 1 95 ? -10.161 7.877 0.246 1.00 92.31 95 ARG A N 1
ATOM 733 C CA . ARG A 1 95 ? -10.098 9.248 -0.259 1.00 92.31 95 ARG A CA 1
ATOM 734 C C . ARG A 1 95 ? -9.572 10.134 0.858 1.00 92.31 95 ARG A C 1
ATOM 736 O O . ARG A 1 95 ? -10.237 10.299 1.876 1.00 92.31 95 ARG A O 1
ATOM 743 N N . VAL A 1 96 ? -8.385 10.690 0.656 1.00 92.06 96 VAL A N 1
ATOM 744 C CA . VAL A 1 96 ? -7.700 11.516 1.649 1.00 92.06 96 VAL A CA 1
ATOM 745 C C . VAL A 1 96 ? -7.739 12.972 1.205 1.00 92.06 96 VAL A C 1
ATOM 747 O O . VAL A 1 96 ? -7.427 13.284 0.059 1.00 92.06 96 VAL A O 1
ATOM 750 N N . ARG A 1 97 ? -8.126 13.854 2.127 1.00 93.12 97 ARG A N 1
ATOM 751 C CA . ARG A 1 97 ? -7.984 15.307 2.004 1.00 93.12 97 ARG A CA 1
ATOM 752 C C . ARG A 1 97 ? -6.974 15.746 3.045 1.00 93.12 97 ARG A C 1
ATOM 754 O O . ARG A 1 97 ? -7.183 15.526 4.237 1.00 93.12 97 ARG A O 1
ATOM 761 N N . GLY A 1 98 ? -5.868 16.303 2.586 1.00 92.88 98 GLY A N 1
ATOM 762 C CA . GLY A 1 98 ? -4.743 16.677 3.425 1.00 92.88 98 GLY A CA 1
ATOM 763 C C . GLY A 1 98 ? -4.018 17.871 2.835 1.00 92.88 98 GLY A C 1
ATOM 764 O O . GLY A 1 98 ? -4.287 18.288 1.711 1.00 92.88 98 GLY A O 1
ATOM 765 N N . ARG A 1 99 ? -3.107 18.431 3.623 1.00 95.94 99 ARG A N 1
ATOM 766 C CA . ARG A 1 99 ? -2.212 19.499 3.169 1.00 95.94 99 ARG A CA 1
ATOM 767 C C . ARG A 1 99 ? -1.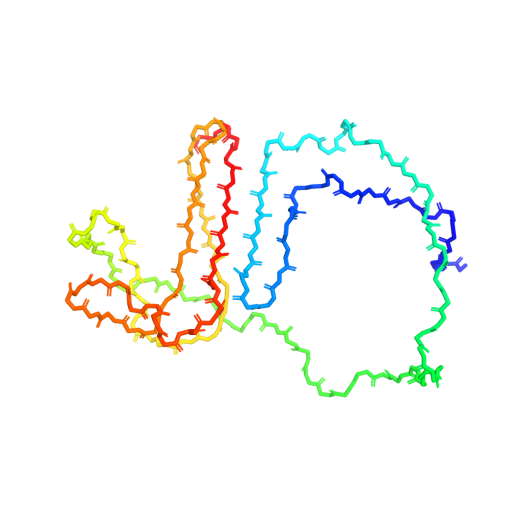024 18.891 2.435 1.00 95.94 99 ARG A C 1
ATOM 769 O O . ARG A 1 99 ? -0.627 17.768 2.745 1.00 95.94 99 ARG A O 1
ATOM 776 N N . HIS A 1 100 ? -0.410 19.640 1.533 1.00 96.38 100 HIS A N 1
ATOM 777 C CA . HIS A 1 100 ? 0.818 19.227 0.870 1.00 96.38 100 HIS A CA 1
ATOM 778 C C . HIS A 1 100 ? 1.884 18.775 1.885 1.00 96.38 100 HIS A C 1
ATOM 780 O O . HIS A 1 100 ? 2.190 19.479 2.850 1.00 96.38 100 HIS A O 1
ATOM 786 N N . GLY A 1 101 ? 2.451 17.587 1.669 1.00 96.56 101 GLY A N 1
ATOM 787 C CA . GLY A 1 101 ? 3.448 16.962 2.541 1.00 96.56 101 GLY A CA 1
ATOM 788 C C . GLY A 1 101 ? 2.879 16.300 3.802 1.00 96.56 101 GLY A C 1
ATOM 789 O O . GLY A 1 101 ? 3.626 15.664 4.543 1.00 96.56 101 GLY A O 1
ATOM 790 N N . GLN A 1 102 ? 1.573 16.408 4.069 1.00 97.25 102 GLN A N 1
ATOM 791 C CA . GLN A 1 102 ? 0.945 15.705 5.184 1.00 97.25 102 GLN A CA 1
ATOM 792 C C . GLN A 1 102 ? 0.928 14.201 4.908 1.00 97.25 102 GLN A C 1
ATOM 794 O O . GLN A 1 102 ? 0.408 13.758 3.886 1.00 97.25 102 GLN A O 1
ATOM 799 N N . THR A 1 103 ? 1.433 13.407 5.848 1.00 97.50 103 THR A N 1
ATOM 800 C CA . THR A 1 103 ? 1.414 11.945 5.736 1.00 97.50 103 THR A CA 1
ATOM 801 C C . THR A 1 103 ? 0.233 11.362 6.499 1.00 97.50 103 THR A C 1
ATOM 803 O O . THR A 1 103 ? 0.027 11.669 7.673 1.00 97.50 103 THR A O 1
ATOM 806 N N . VAL A 1 104 ? -0.530 10.505 5.825 1.00 97.25 104 VAL A N 1
ATOM 807 C CA . VAL A 1 104 ? -1.574 9.670 6.419 1.00 97.25 104 VAL A CA 1
ATOM 808 C C . VAL A 1 104 ? -1.072 8.236 6.493 1.00 97.25 104 VAL A C 1
ATOM 810 O O . VAL A 1 104 ? -0.571 7.696 5.507 1.00 97.25 104 VAL A O 1
ATOM 813 N N . THR A 1 105 ? -1.219 7.628 7.666 1.00 97.50 105 THR A N 1
ATOM 814 C CA . THR A 1 105 ? -0.755 6.270 7.954 1.00 97.50 105 THR A CA 1
ATOM 815 C C . THR A 1 105 ? -1.951 5.370 8.228 1.00 97.50 105 THR A C 1
ATOM 817 O O . THR A 1 105 ? -2.765 5.665 9.098 1.00 97.50 105 THR A O 1
ATOM 820 N N . PHE A 1 106 ? -2.027 4.252 7.514 1.00 97.25 106 PHE A N 1
ATOM 821 C CA . PHE A 1 106 ? -3.006 3.192 7.711 1.00 97.25 106 PHE A CA 1
ATOM 822 C C . PHE A 1 106 ? -2.290 1.974 8.287 1.00 97.25 106 PHE A C 1
ATOM 824 O O . PHE A 1 106 ? -1.382 1.434 7.654 1.00 97.25 106 PHE A O 1
ATOM 831 N N . ARG A 1 107 ? -2.697 1.539 9.478 1.00 96.38 107 ARG A N 1
ATOM 832 C CA . ARG A 1 107 ? -2.191 0.322 10.124 1.00 96.38 107 ARG A CA 1
ATOM 833 C C . ARG A 1 107 ? -3.303 -0.713 10.171 1.00 96.38 107 ARG A C 1
ATOM 835 O O . ARG A 1 107 ? -4.460 -0.355 10.379 1.00 96.38 107 ARG A O 1
ATOM 842 N N . HIS A 1 108 ? -2.947 -1.978 9.994 1.00 96.62 108 HIS A N 1
ATOM 843 C CA . HIS A 1 108 ? -3.898 -3.084 10.000 1.00 96.62 108 HIS A CA 1
ATOM 844 C C . HIS A 1 108 ? -3.652 -3.963 11.226 1.00 96.62 108 HIS A C 1
ATOM 846 O O . HIS A 1 108 ? -2.506 -4.273 11.545 1.00 96.62 108 HIS A O 1
ATOM 852 N N . ALA A 1 109 ? -4.721 -4.375 11.903 1.00 96.25 109 ALA A N 1
ATOM 853 C CA . ALA A 1 109 ? -4.675 -5.354 12.983 1.00 96.25 109 ALA A CA 1
ATOM 854 C C . ALA A 1 109 ? -5.906 -6.262 12.907 1.00 96.25 109 ALA A C 1
ATOM 856 O O . ALA A 1 109 ? -6.946 -5.860 12.389 1.00 96.25 109 ALA A O 1
ATOM 857 N N . GLU A 1 110 ? -5.785 -7.482 13.426 1.00 95.81 110 GLU A N 1
ATOM 858 C CA . GLU A 1 110 ? -6.887 -8.455 13.429 1.00 95.81 110 GLU A CA 1
ATOM 859 C C . GLU A 1 110 ? -7.786 -8.334 14.664 1.00 95.81 110 GLU A C 1
ATOM 861 O O . GLU A 1 110 ? -8.930 -8.784 14.638 1.00 95.81 110 GLU A O 1
ATOM 866 N N . VAL A 1 111 ? -7.264 -7.762 15.754 1.00 94.69 111 VAL A N 1
ATOM 867 C CA . VAL A 1 111 ? -7.961 -7.642 17.037 1.00 94.69 111 VAL A CA 1
ATOM 868 C C . VAL A 1 111 ? -7.629 -6.317 17.717 1.00 94.69 111 VAL A C 1
ATOM 870 O O . VAL A 1 111 ? -6.573 -5.722 17.475 1.00 94.69 111 VAL A O 1
ATOM 873 N N . LEU A 1 112 ? -8.534 -5.889 18.595 1.00 95.19 112 LEU A N 1
ATOM 874 C CA . LEU A 1 112 ? -8.304 -4.798 19.532 1.00 95.19 112 LEU A CA 1
ATOM 875 C C . LEU A 1 112 ? -8.022 -5.362 20.927 1.00 95.19 112 LEU A C 1
ATOM 877 O O . LEU A 1 112 ? -8.618 -6.365 21.326 1.00 95.19 112 LEU A O 1
ATOM 881 N N . VAL A 1 113 ? -7.133 -4.709 21.666 1.00 95.12 113 VAL A N 1
ATOM 882 C CA . VAL A 1 113 ? -6.901 -4.942 23.097 1.00 95.12 113 VAL A CA 1
ATOM 883 C C . VAL A 1 113 ? -6.973 -3.584 23.775 1.00 95.12 113 VAL A C 1
ATOM 885 O O . VAL A 1 113 ? -6.286 -2.665 23.346 1.00 95.12 113 VAL A O 1
ATOM 888 N N . ASP A 1 114 ? -7.831 -3.454 24.788 1.00 94.50 114 ASP A N 1
ATOM 889 C CA . ASP A 1 114 ? -8.095 -2.179 25.472 1.00 94.50 114 ASP A CA 1
ATOM 890 C C . ASP A 1 114 ? -8.475 -1.041 24.498 1.00 94.50 114 ASP A C 1
ATOM 892 O O . ASP A 1 114 ? -8.012 0.089 24.625 1.00 94.50 114 ASP A O 1
ATOM 896 N N . ASP A 1 115 ? -9.298 -1.367 23.493 1.00 93.75 115 ASP A N 1
ATOM 897 C CA . ASP A 1 115 ? -9.728 -0.475 22.402 1.00 93.75 115 ASP A CA 1
ATOM 898 C C . ASP A 1 115 ? -8.590 0.079 21.512 1.00 93.75 115 ASP A C 1
ATOM 900 O O . ASP A 1 115 ? -8.810 0.978 20.699 1.00 93.75 115 ASP A O 1
ATOM 904 N N . GLU A 1 116 ? -7.388 -0.500 21.599 1.00 95.31 116 GLU A N 1
ATOM 905 C CA . GLU A 1 116 ? -6.226 -0.185 20.761 1.00 95.31 116 GLU A CA 1
ATOM 906 C C . GLU A 1 116 ? -5.918 -1.305 19.760 1.00 95.31 116 GLU A C 1
ATOM 908 O O . GLU A 1 116 ? -6.164 -2.486 20.017 1.00 95.31 116 GLU A O 1
ATOM 913 N N . LEU A 1 117 ? -5.315 -0.952 18.619 1.00 94.94 117 LEU A N 1
ATOM 914 C CA . LEU A 1 117 ? -4.861 -1.936 17.630 1.00 94.94 117 LEU A CA 1
ATOM 915 C C . LEU A 1 117 ? -3.787 -2.859 18.226 1.00 94.94 117 LEU A C 1
ATOM 917 O O . LEU A 1 117 ? -2.685 -2.423 18.566 1.00 94.94 117 LEU A O 1
ATOM 921 N N . PHE A 1 118 ? -4.059 -4.163 18.262 1.00 94.25 118 PHE A N 1
ATOM 922 C CA . PHE A 1 118 ? -3.086 -5.147 18.721 1.00 94.25 118 PHE A CA 1
ATOM 923 C C . PHE A 1 118 ? -2.257 -5.694 17.553 1.00 94.25 118 PHE A C 1
ATOM 925 O O . PHE A 1 118 ? -2.632 -6.656 16.884 1.00 94.25 118 PHE A O 1
ATOM 932 N N . VAL A 1 119 ? -1.097 -5.078 17.317 1.00 92.50 119 VAL A N 1
ATOM 933 C CA . VAL A 1 119 ?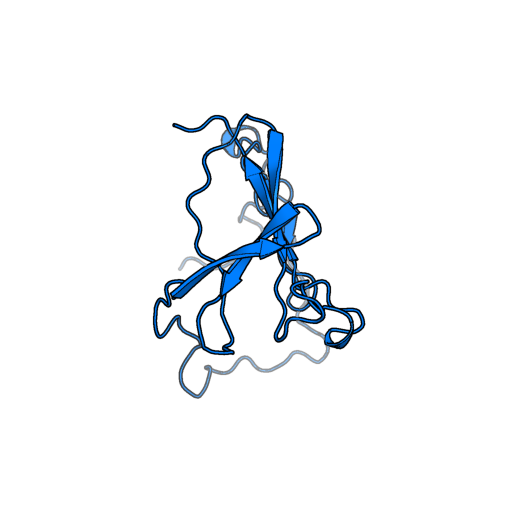 -0.194 -5.430 16.200 1.00 92.50 119 VAL A CA 1
ATOM 934 C C . VAL A 1 119 ? 0.921 -6.407 16.582 1.00 92.50 119 VAL A C 1
ATOM 936 O O . VAL A 1 119 ? 1.639 -6.897 15.716 1.00 92.50 119 VAL A O 1
ATOM 939 N N . THR A 1 120 ? 1.080 -6.749 17.865 1.00 90.19 120 THR A N 1
ATOM 940 C CA . THR A 1 120 ? 2.147 -7.660 18.323 1.00 90.19 120 THR A CA 1
ATOM 941 C C . THR A 1 120 ? 2.036 -9.059 17.705 1.00 90.19 120 THR A C 1
ATOM 943 O O . THR A 1 120 ? 3.056 -9.712 17.474 1.00 90.19 120 THR A O 1
ATOM 946 N N . SER A 1 121 ? 0.820 -9.517 17.380 1.00 89.50 121 SER A N 1
ATOM 947 C CA . SER A 1 121 ? 0.592 -10.797 16.690 1.00 89.50 121 SER A CA 1
ATOM 948 C C . SER A 1 121 ? 1.257 -10.867 15.309 1.00 89.50 121 SER A C 1
ATOM 950 O O . SER A 1 121 ? 1.609 -11.959 14.862 1.00 89.50 121 SER A O 1
ATOM 952 N N . LEU A 1 122 ? 1.507 -9.718 14.670 1.00 90.56 122 LEU A N 1
ATOM 953 C CA . LEU A 1 122 ? 2.111 -9.606 13.339 1.00 90.56 122 LEU A CA 1
ATOM 954 C C . LEU A 1 122 ? 3.637 -9.810 13.340 1.00 90.56 122 LEU A C 1
ATOM 956 O O . LEU A 1 122 ? 4.259 -9.903 12.279 1.00 90.56 122 LEU A O 1
ATOM 960 N N . ARG A 1 123 ? 4.257 -9.946 14.522 1.00 93.31 123 ARG A N 1
ATOM 961 C CA . ARG A 1 123 ? 5.706 -10.132 14.706 1.00 93.31 123 ARG A CA 1
ATOM 962 C C . ARG A 1 123 ? 6.507 -8.999 14.053 1.00 93.31 123 ARG A C 1
ATOM 964 O O . ARG A 1 123 ? 6.537 -7.898 14.583 1.00 93.31 123 ARG A O 1
ATOM 971 N N . THR A 1 124 ? 7.196 -9.277 12.947 1.00 92.81 124 THR A N 1
ATOM 972 C CA . THR A 1 124 ? 8.047 -8.311 12.240 1.00 92.81 124 THR A CA 1
ATOM 973 C C . THR A 1 124 ? 7.322 -7.588 11.113 1.00 92.81 124 THR A C 1
ATOM 975 O O . THR A 1 124 ? 7.874 -6.626 10.594 1.00 92.81 124 THR A O 1
ATOM 978 N N . ALA A 1 125 ? 6.130 -8.043 10.715 1.00 92.69 125 ALA A N 1
ATOM 979 C CA . ALA A 1 125 ? 5.370 -7.420 9.641 1.00 92.69 125 ALA A CA 1
ATOM 980 C C . ALA A 1 125 ? 4.771 -6.099 10.129 1.00 92.69 125 ALA A C 1
ATOM 982 O O . ALA A 1 125 ? 4.013 -6.081 11.102 1.00 92.69 125 ALA A O 1
ATOM 983 N N . LYS A 1 126 ? 5.095 -4.992 9.453 1.00 94.44 126 LYS A N 1
ATOM 984 C CA . LYS A 1 126 ? 4.517 -3.685 9.810 1.00 94.44 126 LYS A CA 1
ATOM 985 C C . LYS A 1 126 ? 3.054 -3.555 9.400 1.00 94.44 126 LYS A C 1
ATOM 987 O O . LYS A 1 126 ? 2.339 -2.776 10.027 1.00 94.44 126 LYS A O 1
ATOM 992 N N . ALA A 1 127 ? 2.635 -4.235 8.328 1.00 96.12 127 ALA A N 1
ATOM 993 C CA . ALA A 1 127 ? 1.298 -4.145 7.739 1.00 96.12 127 ALA A CA 1
ATOM 994 C C . ALA A 1 127 ? 0.788 -2.693 7.647 1.00 96.12 127 ALA A C 1
ATOM 996 O O . ALA A 1 127 ? -0.328 -2.375 8.067 1.00 96.12 127 ALA A O 1
ATOM 997 N N . THR A 1 128 ? 1.638 -1.784 7.159 1.00 97.19 128 THR A N 1
ATOM 998 C CA . THR A 1 128 ? 1.392 -0.341 7.208 1.00 97.19 128 THR A CA 1
ATOM 999 C C . THR A 1 128 ? 1.440 0.261 5.809 1.00 97.19 128 THR A C 1
ATOM 1001 O O . THR A 1 128 ? 2.423 0.112 5.089 1.00 97.19 128 THR A O 1
ATOM 1004 N N . ALA A 1 129 ? 0.390 0.987 5.434 1.00 97.44 129 ALA A N 1
ATOM 1005 C CA . ALA A 1 129 ? 0.383 1.811 4.232 1.00 97.44 129 ALA A CA 1
ATOM 1006 C C . ALA A 1 129 ? 0.535 3.288 4.611 1.00 97.44 129 ALA A C 1
ATOM 1008 O O . ALA A 1 129 ? -0.092 3.762 5.557 1.00 97.44 129 ALA A O 1
ATOM 1009 N N . THR A 1 130 ? 1.358 4.027 3.874 1.00 97.88 130 THR A N 1
ATOM 1010 C CA . THR A 1 130 ? 1.579 5.464 4.082 1.00 97.88 130 THR A CA 1
ATOM 1011 C C . THR A 1 130 ? 1.328 6.227 2.792 1.00 97.88 130 THR A C 1
ATOM 1013 O O . THR A 1 130 ? 1.757 5.802 1.722 1.00 97.88 130 THR A O 1
ATOM 1016 N N . TYR A 1 131 ? 0.626 7.351 2.903 1.00 97.69 131 TYR A N 1
ATOM 1017 C CA . TYR A 1 131 ? 0.315 8.239 1.790 1.00 97.69 131 TYR A CA 1
ATOM 1018 C C . TYR A 1 131 ? 0.715 9.671 2.144 1.00 97.69 131 TYR A C 1
ATOM 1020 O O . TYR A 1 131 ? 0.153 10.256 3.073 1.00 97.69 131 TYR A O 1
ATOM 1028 N N . THR A 1 132 ? 1.670 10.241 1.413 1.00 97.88 132 THR A N 1
ATOM 1029 C CA . THR A 1 132 ? 2.036 11.658 1.522 1.00 97.88 132 THR A CA 1
ATOM 1030 C C . THR A 1 132 ? 1.189 12.466 0.549 1.00 97.88 132 THR A C 1
ATOM 1032 O O . THR A 1 132 ? 1.197 12.225 -0.657 1.00 97.88 132 THR A O 1
ATOM 1035 N N . CYS A 1 133 ? 0.422 13.405 1.093 1.00 96.56 133 CYS A N 1
ATOM 1036 C CA . CYS A 1 133 ? -0.580 14.168 0.366 1.00 96.56 133 CYS A CA 1
ATOM 1037 C C . CYS A 1 133 ? 0.051 15.274 -0.483 1.00 96.56 133 CYS A C 1
ATOM 1039 O O . CYS A 1 133 ? 1.010 15.926 -0.073 1.00 96.56 133 CYS A O 1
ATOM 1041 N N . VAL A 1 134 ? -0.577 15.554 -1.620 1.00 94.25 134 VAL A N 1
ATOM 1042 C CA . VAL A 1 134 ? -0.568 16.887 -2.238 1.00 94.25 134 VAL A CA 1
ATOM 1043 C C . VAL A 1 134 ? -1.751 17.689 -1.700 1.00 94.25 134 VAL A C 1
ATOM 1045 O O . VAL A 1 134 ? -2.659 17.106 -1.104 1.00 94.25 134 VAL A O 1
ATOM 1048 N N . ASP A 1 135 ? -1.756 19.006 -1.909 1.00 89.81 135 ASP A N 1
ATOM 1049 C CA . ASP A 1 135 ? -2.946 19.808 -1.620 1.00 89.81 135 ASP A CA 1
ATOM 1050 C C . ASP A 1 135 ? -4.134 19.271 -2.431 1.00 89.81 135 ASP A C 1
ATOM 1052 O O . ASP A 1 135 ? -4.047 19.094 -3.649 1.00 89.81 135 ASP A O 1
ATOM 1056 N N . GLY A 1 136 ? -5.237 18.976 -1.749 1.00 72.56 136 GLY A N 1
ATOM 1057 C CA . GLY A 1 136 ? -6.443 18.451 -2.377 1.00 72.56 136 GLY A CA 1
ATOM 1058 C C . GLY A 1 136 ? -7.706 18.936 -1.678 1.00 72.56 136 GLY A C 1
ATOM 1059 O O . GLY A 1 136 ? -7.739 19.018 -0.450 1.00 72.56 136 GLY A O 1
ATOM 1060 N N . ASP A 1 137 ? -8.739 19.218 -2.477 1.00 47.62 137 ASP A N 1
ATOM 1061 C CA . ASP 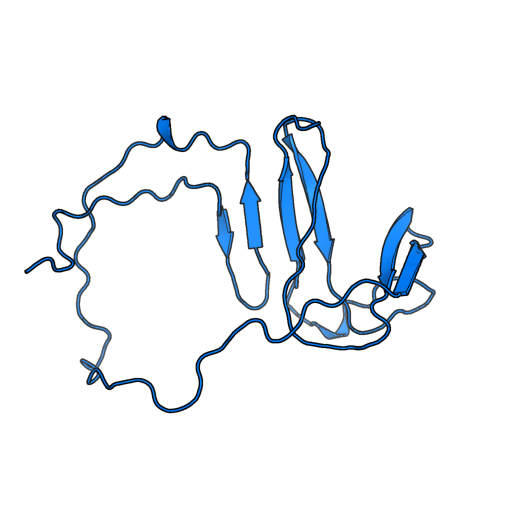A 1 137 ? -10.065 19.654 -2.016 1.00 47.62 137 ASP A CA 1
ATOM 1062 C C . ASP A 1 137 ? -10.995 18.528 -1.556 1.00 47.62 137 ASP A C 1
ATOM 1064 O O . ASP A 1 1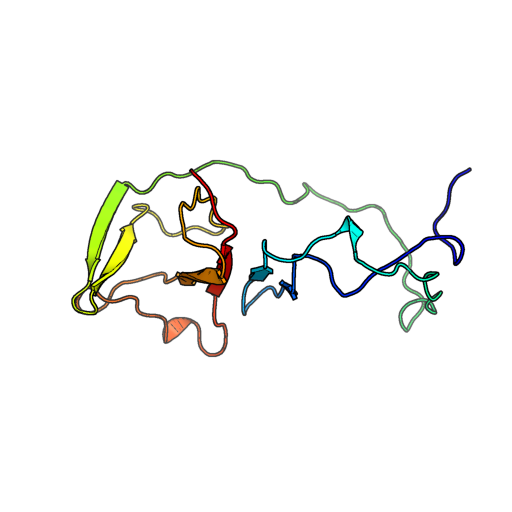37 ? -11.218 17.473 -2.219 1.00 47.62 137 ASP A O 1
#

InterPro domains:
  IPR008902 Alpha-L-rhamnosidase, concanavalin-like domain [PF05592] (74-133)
  IPR013737 Bacterial alpha-L-rhamnosidase N-terminal [PF08531] (2-63)
  IPR016007 Alpha-L-rhamnosidase [PTHR33307] (2-133)

Organism: NCBI:txid174707

pLDDT: mean 94.51, std 5.06, range [47.62, 98.06]